Protein AF-A0A944RKB3-F1 (afdb_monomer_lite)

Secondary structure (DSSP, 8-state):
--------------PPP-HHHHHHHHHHHHTT---SS--HHHHHHHHHHHTTTS-HHHHHHHHHHHHHHHHHHHS--GGG-HHHHHHHHHHHHHHHHHHS----PPPSS-HHHHH-SS-------PPP-PPP--------PPPPPSS--PPPPPPPP-

Foldseek 3Di:
DDDDDDPDDDPDPPDDDLPLLVVLCVVQVVVVHDCPPVDPVSLVVVCVVCVVPDDPVVSVVSVVSSVVVNCVVVDDDPCPPPVNVVVVVVVVVVVVVVVPDDPPDQPPDHVCVVVPVDDDPPPPPDDPPDDDDDDDDPPDDDDDDPDDDDDDDDDDDD

Radius of gyration: 33.9 Å; chains: 1; bounding box: 83×41×88 Å

pLDDT: mean 76.61, std 16.17, range [42.16, 95.38]

Sequence (158 aa):
MAKKKTVTRKTTKKTEDNTAWHAFVSWCQERGLTAVPANPWTLSAYARSVEGQLSHKDIVSAFKTIFRVHGSKSRRRLDRDPLVVKTLEQIAERAKEKKAPKEKVAPLFPDDDILKPDAPKKTKKAPPKAKPGKTGKRKVLPGLSTSPKLVSKRKLKK

Structure (mmCIF, N/CA/C/O backbone):
data_AF-A0A944RKB3-F1
#
_entry.id   AF-A0A944RKB3-F1
#
loop_
_atom_site.group_PDB
_atom_site.id
_atom_site.type_symbol
_atom_site.label_atom_id
_atom_site.label_alt_id
_atom_site.label_comp_id
_atom_site.label_asym_id
_atom_site.label_entity_id
_atom_site.label_seq_id
_atom_site.pdbx_PDB_ins_code
_atom_site.Cartn_x
_atom_site.Cartn_y
_atom_site.Cartn_z
_atom_site.occupancy
_atom_site.B_iso_or_equiv
_atom_site.auth_seq_id
_atom_site.auth_comp_id
_atom_site.auth_asym_id
_atom_site.auth_atom_id
_atom_site.pdbx_PDB_model_num
ATOM 1 N N . MET A 1 1 ? 54.122 -10.623 12.839 1.00 43.94 1 MET A N 1
ATOM 2 C CA . MET A 1 1 ? 53.158 -10.147 11.818 1.00 43.94 1 MET A CA 1
ATOM 3 C C . MET A 1 1 ? 51.738 -10.498 12.259 1.00 43.94 1 MET A C 1
ATOM 5 O O . MET A 1 1 ? 51.372 -11.665 12.223 1.00 43.94 1 MET A O 1
ATOM 9 N N . ALA A 1 2 ? 50.961 -9.530 12.754 1.00 45.94 2 ALA A N 1
ATOM 10 C CA . ALA A 1 2 ? 49.620 -9.775 13.294 1.00 45.94 2 ALA A CA 1
ATOM 11 C C . ALA A 1 2 ? 48.550 -9.686 12.188 1.00 45.94 2 ALA A C 1
ATOM 13 O O . ALA A 1 2 ? 48.359 -8.632 11.581 1.00 45.94 2 ALA A O 1
ATOM 14 N N . LYS A 1 3 ? 47.846 -10.793 11.919 1.00 50.91 3 LYS A N 1
ATOM 15 C CA . LYS A 1 3 ? 46.713 -10.844 10.979 1.00 50.91 3 LYS A CA 1
ATOM 16 C C . LYS A 1 3 ? 45.493 -10.156 11.605 1.00 50.91 3 LYS A C 1
ATOM 18 O O . LYS A 1 3 ? 44.882 -10.695 12.525 1.00 50.91 3 LYS A O 1
ATOM 23 N N . LYS A 1 4 ? 45.118 -8.978 11.095 1.00 53.06 4 LYS A N 1
ATOM 24 C CA . LYS A 1 4 ? 43.842 -8.319 11.419 1.00 53.06 4 LYS A CA 1
ATOM 25 C C . LYS A 1 4 ? 42.688 -9.184 10.892 1.00 53.06 4 LYS A C 1
ATOM 27 O O . LYS A 1 4 ? 42.558 -9.364 9.686 1.00 53.06 4 LYS A O 1
ATOM 32 N N . LYS A 1 5 ? 41.860 -9.727 11.790 1.00 56.12 5 LYS A N 1
ATOM 33 C CA . LYS A 1 5 ? 40.594 -10.386 11.433 1.00 56.12 5 LYS A CA 1
ATOM 34 C C . LYS A 1 5 ? 39.572 -9.316 11.050 1.00 56.12 5 LYS A C 1
ATOM 36 O O . LYS A 1 5 ? 39.119 -8.554 11.901 1.00 56.12 5 LYS A O 1
ATOM 41 N N . THR A 1 6 ? 39.205 -9.257 9.777 1.00 58.44 6 THR A N 1
ATOM 42 C CA . THR A 1 6 ? 38.114 -8.416 9.278 1.00 58.44 6 THR A CA 1
ATOM 43 C C . THR A 1 6 ? 36.782 -9.044 9.686 1.00 58.44 6 THR A C 1
ATOM 45 O O . THR A 1 6 ? 36.378 -10.074 9.152 1.00 58.44 6 THR A O 1
ATOM 48 N N . VAL A 1 7 ? 36.097 -8.447 10.662 1.00 58.47 7 VAL A N 1
ATOM 49 C CA . VAL A 1 7 ? 34.741 -8.852 11.055 1.00 58.47 7 VAL A CA 1
ATOM 50 C C . VAL A 1 7 ? 33.763 -8.292 10.025 1.00 58.47 7 VAL A C 1
ATOM 52 O O . VAL A 1 7 ? 33.382 -7.124 10.072 1.00 58.47 7 VAL A O 1
ATOM 55 N N . THR A 1 8 ? 33.353 -9.118 9.067 1.00 60.22 8 THR A N 1
ATOM 56 C CA . THR A 1 8 ? 32.264 -8.781 8.145 1.00 60.22 8 THR A CA 1
ATOM 57 C C . THR A 1 8 ? 30.939 -8.808 8.908 1.00 60.22 8 THR A C 1
ATOM 59 O O . THR A 1 8 ? 30.428 -9.880 9.239 1.00 60.22 8 THR A O 1
ATOM 62 N N . ARG A 1 9 ? 30.374 -7.630 9.207 1.00 60.16 9 ARG A N 1
ATOM 63 C CA . ARG A 1 9 ? 29.013 -7.505 9.751 1.00 60.16 9 ARG A CA 1
ATOM 64 C C . ARG A 1 9 ? 28.013 -8.012 8.708 1.00 60.16 9 ARG A C 1
ATOM 66 O O . ARG A 1 9 ? 27.809 -7.365 7.686 1.00 60.16 9 ARG A O 1
ATOM 73 N N . LYS A 1 10 ? 27.381 -9.160 8.966 1.00 57.62 10 LYS A N 1
ATOM 74 C CA . LYS A 1 10 ? 26.210 -9.615 8.204 1.00 57.62 10 LYS A CA 1
ATOM 75 C C . LYS A 1 10 ? 25.055 -8.651 8.484 1.00 57.62 10 LYS A C 1
ATOM 77 O O . LYS A 1 10 ? 24.548 -8.606 9.601 1.00 57.62 10 LYS A O 1
ATOM 82 N N . THR A 1 11 ? 24.650 -7.871 7.489 1.00 57.16 11 THR A N 1
ATOM 83 C CA . THR A 1 11 ? 23.430 -7.063 7.541 1.00 57.16 11 THR A CA 1
ATOM 84 C C . THR A 1 11 ? 22.232 -7.989 7.353 1.00 57.16 11 THR A C 1
ATOM 86 O O . THR A 1 11 ? 21.877 -8.372 6.240 1.00 57.16 11 THR A O 1
ATOM 89 N N . THR A 1 12 ? 21.604 -8.405 8.451 1.00 59.19 12 THR A N 1
ATOM 90 C CA . THR A 1 12 ? 20.295 -9.055 8.379 1.00 59.19 12 THR A CA 1
ATOM 91 C C . THR A 1 12 ? 19.287 -8.018 7.891 1.00 59.19 12 THR A C 1
ATOM 93 O O . THR A 1 12 ? 19.080 -6.970 8.503 1.00 59.19 12 THR A O 1
ATOM 96 N N . LYS A 1 13 ? 18.703 -8.266 6.717 1.00 56.69 13 LYS A N 1
ATOM 97 C CA . LYS A 1 13 ? 17.674 -7.411 6.126 1.00 56.69 13 LYS A CA 1
ATOM 98 C C . LYS A 1 13 ? 16.441 -7.491 7.027 1.00 56.69 13 LYS A C 1
ATOM 100 O O . LYS A 1 13 ? 15.731 -8.490 6.995 1.00 56.69 13 LYS A O 1
ATOM 105 N N . LYS A 1 14 ? 16.232 -6.482 7.875 1.00 59.12 14 LYS A N 1
ATOM 106 C CA . LYS A 1 14 ? 15.080 -6.402 8.779 1.00 59.12 14 LYS A CA 1
ATOM 107 C C . LYS A 1 14 ? 13.807 -6.411 7.928 1.00 59.12 14 LYS A C 1
ATOM 109 O O . LYS A 1 14 ? 13.570 -5.472 7.171 1.00 59.12 14 LYS A O 1
ATOM 114 N N . THR A 1 15 ? 13.042 -7.496 7.981 1.00 66.50 15 THR A N 1
ATOM 115 C CA . THR A 1 15 ? 11.707 -7.565 7.383 1.00 66.50 15 THR A CA 1
ATOM 116 C C . THR A 1 15 ? 10.844 -6.519 8.069 1.00 66.50 15 THR A C 1
ATOM 118 O O . THR A 1 15 ? 10.739 -6.505 9.290 1.00 66.50 15 THR A O 1
ATOM 121 N N . GLU A 1 16 ? 10.311 -5.578 7.295 1.00 75.62 16 GLU A N 1
ATOM 122 C CA . GLU A 1 16 ? 9.443 -4.543 7.841 1.00 75.62 16 GLU A CA 1
ATOM 123 C C . GLU A 1 16 ? 8.105 -5.160 8.243 1.00 75.62 16 GLU A C 1
ATOM 125 O O . GLU A 1 16 ? 7.406 -5.737 7.406 1.00 75.62 16 GLU A O 1
ATOM 130 N N . ASP A 1 17 ? 7.734 -5.004 9.511 1.00 84.06 17 ASP A N 1
ATOM 131 C CA . ASP A 1 17 ? 6.441 -5.462 10.005 1.00 84.06 17 ASP A CA 1
ATOM 132 C C . ASP A 1 17 ? 5.324 -4.629 9.356 1.00 84.06 17 ASP A C 1
ATOM 134 O O . ASP A 1 17 ? 5.262 -3.403 9.500 1.00 84.06 17 ASP A O 1
ATOM 138 N N . ASN A 1 18 ? 4.457 -5.302 8.592 1.00 90.31 18 ASN A N 1
ATOM 139 C CA . ASN A 1 18 ? 3.296 -4.717 7.905 1.00 90.31 18 ASN A CA 1
ATOM 140 C C . ASN A 1 18 ? 1.963 -5.203 8.503 1.00 90.31 18 ASN A C 1
ATOM 142 O O . ASN A 1 18 ? 0.918 -5.115 7.861 1.00 90.31 18 ASN A O 1
ATOM 146 N N . THR A 1 19 ? 1.984 -5.719 9.731 1.00 92.31 19 THR A N 1
ATOM 147 C CA . THR A 1 19 ? 0.824 -6.298 10.429 1.00 92.31 19 THR A CA 1
ATOM 148 C C . THR A 1 19 ? -0.360 -5.333 10.506 1.00 92.31 19 THR A C 1
ATOM 150 O O . THR A 1 19 ? -1.470 -5.693 10.121 1.00 92.31 19 THR A O 1
ATOM 153 N N . ALA A 1 20 ? -0.119 -4.079 10.891 1.00 92.12 20 ALA A N 1
ATOM 154 C CA . ALA A 1 20 ? -1.155 -3.048 10.970 1.00 92.12 20 ALA A CA 1
ATOM 155 C C . ALA A 1 20 ? -1.795 -2.714 9.608 1.00 92.12 20 ALA A C 1
ATOM 157 O O . ALA A 1 20 ? -2.986 -2.418 9.544 1.00 92.12 20 ALA A O 1
ATOM 158 N N . TRP A 1 21 ? -1.045 -2.819 8.504 1.00 93.62 21 TRP A N 1
ATOM 159 C CA . TRP A 1 21 ? -1.619 -2.688 7.163 1.00 93.62 21 TRP A CA 1
ATOM 160 C C . TRP A 1 21 ? -2.559 -3.855 6.838 1.00 93.62 21 TRP A C 1
ATOM 162 O O . TRP A 1 21 ? -3.622 -3.641 6.262 1.00 93.62 21 TRP A O 1
ATOM 172 N N . HIS A 1 22 ? -2.193 -5.084 7.205 1.00 94.25 22 HIS A N 1
ATOM 173 C CA . HIS A 1 22 ? -3.045 -6.252 6.971 1.00 94.25 22 HIS A CA 1
ATOM 174 C C . HIS A 1 22 ? -4.339 -6.199 7.788 1.00 94.25 22 HIS A C 1
ATOM 176 O O . HIS A 1 22 ? -5.394 -6.461 7.220 1.00 94.25 22 HIS A O 1
ATOM 182 N N . ALA A 1 23 ? -4.272 -5.772 9.052 1.00 93.88 23 ALA A N 1
ATOM 183 C CA . ALA A 1 23 ? -5.451 -5.558 9.894 1.00 93.88 23 ALA A CA 1
ATOM 184 C C . ALA A 1 23 ? -6.394 -4.480 9.325 1.00 93.88 23 ALA A C 1
ATOM 186 O O . ALA A 1 23 ? -7.611 -4.641 9.321 1.00 93.88 23 ALA A O 1
ATOM 187 N N . PHE A 1 24 ? -5.839 -3.395 8.775 1.00 93.94 24 PHE A N 1
ATOM 188 C CA . PHE A 1 24 ? -6.637 -2.383 8.083 1.00 93.94 24 PHE A CA 1
ATOM 189 C C . PHE A 1 24 ? -7.306 -2.940 6.815 1.00 93.94 24 PHE A C 1
ATOM 191 O O . PHE A 1 24 ? -8.476 -2.671 6.559 1.00 93.94 24 PHE A O 1
ATOM 198 N N . VAL A 1 25 ? -6.589 -3.750 6.028 1.00 94.62 25 VAL A N 1
ATOM 199 C CA . VAL A 1 25 ? -7.149 -4.376 4.819 1.00 94.62 25 VAL A CA 1
ATOM 200 C C . VAL A 1 25 ? -8.272 -5.350 5.160 1.00 94.62 25 VAL A C 1
ATOM 202 O O . VAL A 1 25 ? -9.301 -5.299 4.490 1.00 94.62 25 VAL A O 1
ATOM 205 N N . SER A 1 26 ? -8.101 -6.207 6.172 1.00 95.38 26 SER A N 1
ATOM 206 C CA . SER A 1 26 ? -9.155 -7.139 6.590 1.00 95.38 26 SER A CA 1
ATOM 207 C C . SER A 1 26 ? -10.390 -6.379 7.065 1.00 95.38 26 SER A C 1
ATOM 209 O O . SER A 1 26 ? -11.487 -6.645 6.585 1.00 95.38 26 SER A O 1
ATOM 211 N N . TRP A 1 27 ? -10.200 -5.336 7.878 1.00 95.31 27 TRP A N 1
ATOM 212 C CA . TRP A 1 27 ? -11.287 -4.465 8.323 1.00 95.31 27 TRP A CA 1
ATOM 213 C C . TRP A 1 27 ? -12.025 -3.782 7.160 1.00 95.31 27 TRP A C 1
ATOM 215 O O . TRP A 1 27 ? -13.252 -3.677 7.168 1.00 95.31 27 TRP A O 1
ATOM 225 N N . CYS A 1 28 ? -11.302 -3.333 6.128 1.00 94.56 28 CYS A N 1
ATOM 226 C CA . CYS A 1 28 ? -11.924 -2.797 4.919 1.00 94.56 28 CYS A CA 1
ATOM 227 C C . CYS A 1 28 ? -12.718 -3.874 4.165 1.00 94.56 28 CYS A C 1
ATOM 229 O O . CYS A 1 28 ? -13.851 -3.617 3.765 1.00 94.56 28 CYS A O 1
ATOM 231 N N . GLN A 1 29 ? -12.147 -5.067 3.980 1.00 95.00 29 GLN A N 1
ATOM 232 C CA . GLN A 1 29 ? -12.773 -6.166 3.237 1.00 95.00 29 GLN A CA 1
ATOM 233 C C . GLN A 1 29 ? -14.060 -6.660 3.898 1.00 95.00 29 GLN A C 1
ATOM 235 O O . GLN A 1 29 ? -15.065 -6.820 3.210 1.00 95.00 29 GLN A O 1
ATOM 240 N N . GLU A 1 30 ? -14.059 -6.815 5.222 1.00 94.88 30 GLU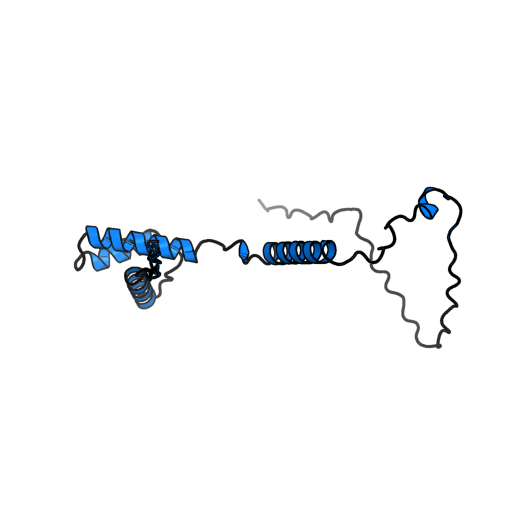 A N 1
ATOM 241 C CA . GLU A 1 30 ? -15.245 -7.175 6.012 1.00 94.88 30 GLU A CA 1
ATOM 242 C C . GLU A 1 30 ? -16.404 -6.187 5.816 1.00 94.88 30 GLU A C 1
ATOM 244 O O . GLU A 1 30 ? -17.572 -6.551 5.929 1.00 94.88 30 GLU A O 1
ATOM 249 N N . ARG A 1 31 ? -16.090 -4.932 5.480 1.00 93.12 31 ARG A N 1
ATOM 250 C CA . ARG A 1 31 ? -17.058 -3.848 5.263 1.00 93.12 31 ARG A CA 1
ATOM 251 C C . ARG A 1 31 ? -17.335 -3.561 3.786 1.00 93.12 31 ARG A C 1
ATOM 253 O O . ARG A 1 31 ? -18.008 -2.579 3.482 1.00 93.12 31 ARG A O 1
ATOM 260 N N . GLY A 1 32 ? -16.801 -4.370 2.867 1.00 91.81 32 GLY A N 1
ATOM 261 C CA . GLY A 1 32 ? -16.936 -4.159 1.422 1.00 91.81 32 GLY A CA 1
ATOM 262 C C . GLY A 1 32 ? -16.220 -2.906 0.899 1.00 91.81 32 GLY A C 1
ATOM 263 O O . GLY A 1 32 ? -16.556 -2.398 -0.169 1.00 91.81 32 GLY A O 1
ATOM 264 N N . LEU A 1 33 ? -15.245 -2.384 1.647 1.00 91.38 33 LEU A N 1
ATOM 265 C CA . LEU A 1 33 ? -14.477 -1.193 1.298 1.00 91.38 33 LEU A CA 1
ATOM 266 C C . LEU A 1 33 ? -13.185 -1.560 0.566 1.00 91.38 33 LEU A C 1
ATOM 268 O O . LEU A 1 33 ? -12.516 -2.553 0.856 1.00 91.38 33 LEU A O 1
ATOM 272 N N . THR A 1 34 ? -12.767 -0.690 -0.348 1.00 88.50 34 THR A N 1
ATOM 273 C CA . THR A 1 34 ? -11.451 -0.778 -0.982 1.00 88.50 34 THR A CA 1
ATOM 274 C C . THR A 1 34 ? -10.385 -0.177 -0.069 1.00 88.50 34 THR A C 1
ATOM 276 O O . THR A 1 34 ? -10.443 1.008 0.249 1.00 88.50 34 THR A O 1
ATOM 279 N N . ALA A 1 35 ? -9.368 -0.959 0.302 1.00 85.25 35 ALA A N 1
ATOM 280 C CA . ALA A 1 35 ? -8.278 -0.493 1.170 1.00 85.25 35 ALA A CA 1
ATOM 281 C C . ALA A 1 35 ? -7.302 0.499 0.494 1.00 85.25 35 ALA A C 1
ATOM 283 O O . ALA A 1 35 ? -6.488 1.133 1.166 1.00 85.25 35 ALA A O 1
ATOM 284 N N . VAL A 1 36 ? -7.333 0.610 -0.840 1.00 85.94 36 VAL A N 1
ATOM 285 C CA . VAL A 1 36 ? -6.527 1.567 -1.613 1.00 85.94 36 VAL A CA 1
ATOM 286 C C . VAL A 1 36 ? -7.456 2.353 -2.546 1.00 85.94 36 VAL A C 1
ATOM 288 O O . VAL A 1 36 ? -8.190 1.716 -3.301 1.00 85.94 36 VAL A O 1
ATOM 291 N N . PRO A 1 37 ? -7.397 3.700 -2.553 1.00 83.88 37 PRO A N 1
ATOM 292 C CA . PRO A 1 37 ? -6.577 4.556 -1.688 1.00 83.88 37 PRO A CA 1
ATOM 293 C C . PRO A 1 37 ? -7.062 4.551 -0.230 1.00 83.88 37 PRO A C 1
ATOM 295 O O . PRO A 1 37 ? -8.250 4.396 0.042 1.00 83.88 37 PRO A O 1
ATOM 298 N N . ALA A 1 38 ? -6.134 4.742 0.710 1.00 88.19 38 ALA A N 1
ATOM 299 C CA . ALA A 1 38 ? -6.449 4.864 2.132 1.00 88.19 38 ALA A CA 1
ATOM 300 C C . ALA A 1 38 ? -7.027 6.265 2.391 1.00 88.19 38 ALA A C 1
ATOM 302 O O . ALA A 1 38 ? -6.320 7.184 2.807 1.00 88.19 38 ALA A O 1
ATOM 303 N N . ASN A 1 39 ? -8.302 6.446 2.047 1.00 89.44 39 ASN A N 1
ATOM 304 C CA . ASN A 1 39 ? -8.986 7.729 2.147 1.00 89.44 39 ASN A CA 1
ATOM 305 C C . ASN A 1 39 ? -9.031 8.208 3.611 1.00 89.44 39 ASN A C 1
ATOM 307 O O . ASN A 1 39 ? -9.268 7.385 4.501 1.00 89.44 39 ASN A O 1
ATOM 311 N N . PRO A 1 40 ? -8.905 9.521 3.885 1.00 90.88 40 PRO A N 1
ATOM 312 C CA . PRO A 1 40 ? -8.894 10.044 5.253 1.00 90.88 40 PRO A CA 1
ATOM 313 C C . PRO A 1 40 ? -10.094 9.583 6.089 1.00 90.88 40 PRO A C 1
ATOM 315 O O . PRO A 1 40 ? -9.921 9.152 7.222 1.00 90.88 40 PRO A O 1
ATOM 318 N N . TRP A 1 41 ? -11.295 9.562 5.501 1.00 93.06 41 TRP A N 1
ATOM 319 C CA . TRP A 1 41 ? -12.507 9.124 6.197 1.00 93.06 41 TRP A CA 1
ATOM 320 C C . TRP A 1 41 ? -12.484 7.630 6.571 1.00 93.06 41 TRP A C 1
ATOM 322 O O . TRP A 1 41 ? -12.950 7.269 7.649 1.00 93.06 41 TRP A O 1
ATOM 332 N N . THR A 1 42 ? -11.897 6.761 5.733 1.00 94.12 42 THR A N 1
ATOM 333 C CA . THR A 1 42 ? -11.750 5.323 6.045 1.00 94.12 42 THR A CA 1
ATOM 334 C C . THR A 1 42 ? -10.777 5.094 7.193 1.00 94.12 42 THR A C 1
ATOM 336 O O . THR A 1 42 ? -11.010 4.228 8.031 1.00 94.12 42 THR A O 1
ATOM 339 N N . LEU A 1 43 ? -9.725 5.913 7.278 1.00 93.50 43 LEU A N 1
ATOM 340 C CA . LEU A 1 43 ? -8.767 5.875 8.379 1.00 93.50 43 LEU A CA 1
ATOM 341 C C . LEU A 1 43 ? -9.402 6.369 9.677 1.00 93.50 43 LEU A C 1
ATOM 343 O O . LEU A 1 43 ? -9.242 5.723 10.706 1.00 93.50 43 LEU A O 1
ATOM 347 N N . SER A 1 44 ? -10.167 7.462 9.634 1.00 94.38 44 SER A N 1
ATOM 348 C CA . SER A 1 44 ? -10.914 7.956 10.796 1.00 94.38 44 SER A CA 1
ATOM 349 C C . SER A 1 44 ? -11.921 6.923 11.309 1.00 94.38 44 SER A C 1
ATOM 351 O O . SER A 1 44 ? -11.980 6.669 12.510 1.00 94.38 44 SER A O 1
ATOM 353 N N . ALA A 1 45 ? -12.672 6.282 10.409 1.00 94.75 45 ALA A N 1
ATOM 354 C CA . ALA A 1 45 ? -13.613 5.222 10.765 1.00 94.75 45 ALA A CA 1
ATOM 355 C C . ALA A 1 45 ? -12.904 3.987 11.346 1.00 94.75 45 ALA A C 1
ATOM 357 O O . ALA A 1 45 ? -13.360 3.428 12.344 1.00 94.75 45 ALA A O 1
ATOM 358 N N . TYR A 1 46 ? -11.762 3.597 10.770 1.00 94.25 46 TYR A N 1
ATOM 359 C CA . TYR A 1 46 ? -10.927 2.530 11.312 1.00 94.25 46 TYR A CA 1
ATOM 360 C C . TYR A 1 46 ? -10.436 2.882 12.718 1.00 94.25 46 TYR A C 1
ATOM 362 O O . TYR A 1 46 ? -10.710 2.125 13.644 1.00 94.25 46 TYR A O 1
ATOM 370 N N . ALA A 1 47 ? -9.820 4.054 12.918 1.00 94.12 47 ALA A N 1
ATOM 371 C CA . ALA A 1 47 ? -9.367 4.511 14.234 1.00 94.12 47 ALA A CA 1
ATOM 372 C C . ALA A 1 47 ? -10.480 4.452 15.281 1.00 94.12 47 ALA A C 1
ATOM 374 O O . ALA A 1 47 ? -10.259 3.918 16.363 1.00 94.12 47 ALA A O 1
ATOM 375 N N . ARG A 1 48 ? -11.688 4.915 14.936 1.00 94.94 48 ARG A N 1
ATOM 376 C CA . ARG A 1 48 ? -12.843 4.871 15.840 1.00 94.94 48 ARG A CA 1
ATOM 377 C C . ARG A 1 48 ? -13.236 3.444 16.225 1.00 94.94 48 ARG A C 1
ATOM 379 O O . ARG A 1 48 ? -13.688 3.220 17.341 1.00 94.94 48 ARG A O 1
ATOM 386 N N . SER A 1 49 ? -13.060 2.479 15.323 1.00 93.75 49 SER A N 1
ATOM 387 C CA . SER A 1 49 ? -13.376 1.072 15.596 1.00 93.75 49 SER A CA 1
ATOM 388 C C . SER A 1 49 ? -12.355 0.369 16.498 1.00 93.75 49 SER A C 1
ATOM 390 O O . SER A 1 49 ? -12.735 -0.531 17.239 1.00 93.75 49 SER A O 1
ATOM 392 N N . VAL A 1 50 ? -11.086 0.795 16.473 1.00 94.12 50 VAL A N 1
ATOM 393 C CA . VAL A 1 50 ? -10.006 0.221 17.301 1.00 94.12 50 VAL A CA 1
ATOM 394 C C . VAL A 1 50 ? -9.686 1.020 18.567 1.00 94.12 50 VAL A C 1
ATOM 396 O O . VAL A 1 50 ? -8.933 0.539 19.409 1.00 94.12 50 VAL A O 1
ATOM 399 N N . GLU A 1 51 ? -10.281 2.197 18.754 1.00 92.69 51 GLU A N 1
ATOM 400 C CA . GLU A 1 51 ? -10.038 3.077 19.907 1.00 92.69 51 GLU A CA 1
ATOM 401 C C . GLU A 1 51 ? -10.319 2.413 21.263 1.00 92.69 51 GLU A C 1
ATOM 403 O O . GLU A 1 51 ? -9.651 2.715 22.245 1.00 92.69 51 GLU A O 1
ATOM 408 N N . GLY A 1 52 ? -11.264 1.468 21.318 1.00 91.94 52 GLY A N 1
ATOM 409 C CA . GLY A 1 52 ? -11.555 0.704 22.537 1.00 91.94 52 GLY A CA 1
ATOM 410 C C . GLY A 1 52 ? -10.536 -0.395 22.867 1.00 91.94 52 GLY A C 1
ATOM 411 O O . GLY A 1 52 ? -10.545 -0.909 23.979 1.00 91.94 52 GLY A O 1
ATOM 412 N N . GLN A 1 53 ? -9.678 -0.778 21.918 1.00 91.38 53 GLN A N 1
ATOM 413 C CA . GLN A 1 53 ? -8.745 -1.906 22.052 1.00 91.38 53 GLN A CA 1
ATOM 414 C C . GLN A 1 53 ? -7.276 -1.470 22.053 1.00 91.38 53 GLN A C 1
ATOM 416 O O . GLN A 1 53 ? -6.427 -2.154 22.620 1.00 91.38 53 GLN A O 1
ATOM 421 N N . LEU A 1 54 ? -6.963 -0.352 21.398 1.00 91.94 54 LEU A N 1
ATOM 422 C CA . LEU A 1 54 ? -5.605 0.126 21.166 1.00 91.94 54 LEU A CA 1
ATOM 423 C C . LEU A 1 54 ? -5.397 1.497 21.797 1.00 91.94 54 LEU A C 1
ATOM 425 O O . LEU A 1 54 ? -6.264 2.368 21.743 1.00 91.94 54 LEU A O 1
ATOM 429 N N . SER A 1 55 ? -4.202 1.717 22.347 1.00 94.06 55 SER A N 1
ATOM 430 C CA . SER A 1 55 ? -3.833 3.036 22.847 1.00 94.06 55 SER A CA 1
ATOM 431 C C . SER A 1 55 ? -3.668 4.026 21.690 1.00 94.06 55 SER A C 1
ATOM 433 O O . SER A 1 55 ? -3.319 3.656 20.566 1.00 94.06 55 SER A O 1
ATOM 435 N N . HIS A 1 56 ? -3.826 5.322 21.970 1.00 92.25 56 HIS A N 1
ATOM 436 C CA . HIS A 1 56 ? -3.602 6.367 20.966 1.00 92.25 56 HIS A CA 1
ATOM 437 C C . HIS A 1 56 ? -2.215 6.263 20.304 1.00 92.25 56 HIS A C 1
ATOM 439 O O . HIS A 1 56 ? -2.082 6.432 19.092 1.00 92.25 56 HIS A O 1
ATOM 445 N N . LYS A 1 57 ? -1.175 5.935 21.084 1.00 94.06 57 LYS A N 1
ATOM 446 C CA . LYS A 1 57 ? 0.196 5.783 20.571 1.00 94.06 57 LYS A CA 1
ATOM 447 C C . LYS A 1 57 ? 0.297 4.645 19.553 1.00 94.06 57 LYS A C 1
ATOM 449 O O . LYS A 1 57 ? 0.993 4.793 18.547 1.00 94.06 57 LYS A O 1
ATOM 454 N N . ASP A 1 58 ? -0.429 3.557 19.783 1.00 93.19 58 ASP A N 1
ATOM 455 C CA . ASP A 1 58 ? -0.448 2.396 18.894 1.00 93.19 58 ASP A CA 1
ATOM 456 C C . ASP A 1 58 ? -1.260 2.665 17.627 1.00 93.19 58 ASP A C 1
ATOM 458 O O . ASP A 1 58 ? -0.868 2.259 16.537 1.00 93.19 58 ASP A O 1
ATOM 462 N N . ILE A 1 59 ? -2.342 3.438 17.728 1.00 93.06 59 ILE A N 1
ATOM 463 C CA . ILE A 1 59 ? -3.101 3.893 16.555 1.00 93.06 59 ILE A CA 1
ATOM 464 C C . ILE A 1 59 ? -2.218 4.778 15.666 1.00 93.06 59 ILE A C 1
ATOM 466 O O . ILE A 1 59 ? -2.164 4.593 14.449 1.00 93.06 59 ILE A O 1
ATOM 470 N N . VAL A 1 60 ? -1.457 5.702 16.262 1.00 94.31 60 VAL A N 1
ATOM 471 C CA . VAL A 1 60 ? -0.520 6.561 15.522 1.00 94.31 60 VAL A CA 1
ATOM 472 C C . VAL A 1 60 ? 0.603 5.741 14.876 1.00 94.31 60 VAL A C 1
ATOM 474 O O . VAL A 1 60 ? 0.993 6.019 13.737 1.00 94.31 60 VAL A O 1
ATOM 477 N N . SER A 1 61 ? 1.134 4.725 15.563 1.00 93.31 61 SER A N 1
ATOM 478 C CA . SER A 1 61 ? 2.168 3.849 14.998 1.00 93.31 61 SER A CA 1
ATOM 479 C C . SER A 1 61 ? 1.616 3.000 13.846 1.00 93.31 61 SER A C 1
ATOM 481 O O . SER A 1 61 ? 2.229 2.953 12.774 1.00 93.31 61 SER A O 1
ATOM 483 N N . ALA A 1 62 ? 0.410 2.447 14.000 1.00 92.31 62 ALA A N 1
ATOM 484 C CA . ALA A 1 62 ? -0.320 1.754 12.946 1.00 92.31 62 ALA A CA 1
ATOM 485 C C . ALA A 1 62 ? -0.522 2.665 11.729 1.00 92.31 62 ALA A C 1
ATOM 487 O O . ALA A 1 62 ? -0.196 2.273 10.609 1.00 92.31 62 ALA A O 1
ATOM 488 N N . PHE A 1 63 ? -0.936 3.916 11.930 1.00 93.69 63 PHE A N 1
ATOM 489 C CA . PHE A 1 63 ? -1.138 4.878 10.844 1.00 93.69 63 PHE A CA 1
ATOM 490 C C . PHE A 1 63 ? 0.148 5.157 10.068 1.00 93.69 63 PHE A C 1
ATOM 492 O O . PHE A 1 63 ? 0.126 5.179 8.839 1.00 93.69 63 PHE A O 1
ATOM 499 N N . LYS A 1 64 ? 1.296 5.293 10.744 1.00 93.38 64 LYS A N 1
ATOM 500 C CA . LYS A 1 64 ? 2.595 5.456 10.065 1.00 93.38 64 LYS A CA 1
ATOM 501 C C . LYS A 1 64 ? 2.902 4.278 9.141 1.00 93.38 64 LYS A C 1
ATOM 503 O O . LYS A 1 64 ? 3.341 4.485 8.009 1.00 93.38 64 LYS A O 1
ATOM 508 N N . THR A 1 65 ? 2.645 3.050 9.593 1.00 93.31 65 THR A N 1
ATOM 509 C CA . THR A 1 65 ? 2.835 1.861 8.745 1.00 93.31 65 THR A CA 1
ATOM 510 C C . THR A 1 65 ? 1.839 1.826 7.585 1.00 93.31 65 THR A C 1
ATOM 512 O O . THR A 1 65 ? 2.237 1.551 6.452 1.00 93.31 65 THR A O 1
ATOM 515 N N . ILE A 1 66 ? 0.576 2.195 7.831 1.00 93.12 66 ILE A N 1
ATOM 516 C CA . ILE A 1 66 ? -0.469 2.250 6.808 1.00 93.12 66 ILE A CA 1
ATOM 517 C C . ILE A 1 66 ? -0.103 3.274 5.736 1.00 93.12 66 ILE A C 1
ATOM 519 O O . ILE A 1 66 ? -0.131 2.940 4.557 1.00 93.12 66 ILE A O 1
ATOM 523 N N . PHE A 1 67 ? 0.325 4.481 6.111 1.00 91.44 67 PHE A N 1
ATOM 524 C CA . PHE A 1 67 ? 0.742 5.513 5.161 1.00 91.44 67 PHE A CA 1
ATOM 525 C C . PHE A 1 67 ? 1.996 5.126 4.376 1.00 91.44 67 PHE A C 1
ATOM 527 O O . PHE A 1 67 ? 2.059 5.383 3.172 1.00 91.44 67 PHE A O 1
ATOM 534 N N . ARG A 1 68 ? 2.965 4.456 5.010 1.00 91.19 68 ARG A N 1
ATOM 535 C CA . ARG A 1 68 ? 4.152 3.922 4.325 1.00 91.19 68 ARG A CA 1
ATOM 536 C C . ARG A 1 68 ? 3.759 2.930 3.228 1.00 91.19 68 ARG A C 1
ATOM 538 O O . ARG A 1 68 ? 4.211 3.049 2.087 1.00 91.19 68 ARG A O 1
ATOM 545 N N . VAL A 1 69 ? 2.908 1.956 3.554 1.00 91.44 69 VAL A N 1
ATOM 546 C CA . VAL A 1 69 ? 2.460 0.938 2.590 1.00 91.44 69 VAL A CA 1
ATOM 547 C C . VAL A 1 69 ? 1.511 1.536 1.552 1.00 91.44 69 VAL A C 1
ATOM 549 O O . VAL A 1 69 ? 1.628 1.231 0.368 1.00 91.44 69 VAL A O 1
ATOM 552 N N . HIS A 1 70 ? 0.622 2.438 1.960 1.00 90.75 70 HIS A N 1
ATOM 553 C CA . HIS A 1 70 ? -0.244 3.180 1.054 1.00 90.75 70 HIS A CA 1
ATOM 554 C C . HIS A 1 70 ? 0.585 3.938 0.020 1.00 90.75 70 HIS A C 1
ATOM 556 O O . HIS A 1 70 ? 0.346 3.768 -1.168 1.00 90.75 70 HIS A O 1
ATOM 562 N N . GLY A 1 71 ? 1.599 4.699 0.442 1.00 87.12 71 GLY A N 1
ATOM 563 C CA . GLY A 1 71 ? 2.485 5.432 -0.461 1.00 87.12 71 GLY A CA 1
ATOM 564 C C . GLY A 1 71 ? 3.264 4.520 -1.412 1.00 87.12 71 GLY A C 1
ATOM 565 O O . GLY A 1 71 ? 3.420 4.849 -2.586 1.00 87.12 71 GLY A O 1
ATOM 566 N N . SER A 1 72 ? 3.707 3.343 -0.958 1.00 86.38 72 SER A N 1
ATOM 567 C CA . SER A 1 72 ? 4.412 2.388 -1.828 1.00 86.38 72 SER A CA 1
ATOM 568 C C . SER A 1 72 ? 3.505 1.705 -2.863 1.00 86.38 72 SER A C 1
ATOM 570 O O . SER A 1 72 ? 3.996 1.279 -3.915 1.00 86.38 72 SER A O 1
ATOM 572 N N . LYS A 1 73 ? 2.197 1.611 -2.584 1.00 84.06 73 LYS A N 1
ATOM 573 C CA . LYS A 1 73 ? 1.182 1.015 -3.469 1.00 84.06 73 LYS A CA 1
ATOM 574 C C . LYS A 1 73 ? 0.485 2.024 -4.379 1.00 84.06 73 LYS A C 1
ATOM 576 O O . LYS A 1 73 ? 0.214 1.695 -5.527 1.00 84.06 73 LYS A O 1
ATOM 581 N N . SER A 1 74 ? 0.188 3.224 -3.884 1.00 83.06 74 SER A N 1
ATOM 582 C CA . SER A 1 74 ? -0.520 4.269 -4.634 1.00 83.06 74 SER A CA 1
ATOM 583 C C . SER A 1 74 ? 0.400 5.035 -5.582 1.00 83.06 74 SER A C 1
ATOM 585 O O . SER A 1 74 ? -0.054 5.537 -6.610 1.00 83.06 74 SER A O 1
ATOM 587 N N . ARG A 1 75 ? 1.707 5.105 -5.287 1.00 78.50 75 ARG A N 1
ATOM 588 C CA . ARG A 1 75 ? 2.661 5.796 -6.157 1.00 78.50 75 ARG A CA 1
ATOM 589 C C . ARG A 1 75 ? 2.813 5.060 -7.486 1.00 78.50 75 ARG A C 1
ATOM 591 O O . ARG A 1 75 ? 3.228 3.901 -7.537 1.00 78.50 75 ARG A O 1
ATOM 598 N N . ARG A 1 76 ? 2.564 5.784 -8.581 1.00 72.94 76 ARG A N 1
ATOM 599 C CA . ARG A 1 76 ? 2.870 5.332 -9.941 1.00 72.94 76 ARG A CA 1
ATOM 600 C C . ARG A 1 76 ? 4.367 5.027 -10.041 1.00 72.94 76 ARG A C 1
ATOM 602 O O . ARG A 1 76 ? 5.203 5.912 -9.861 1.00 72.94 76 ARG A O 1
ATOM 609 N N . ARG A 1 77 ? 4.709 3.766 -10.312 1.00 77.31 77 ARG A N 1
ATOM 610 C CA . ARG A 1 77 ? 6.095 3.343 -10.548 1.00 77.31 77 ARG A CA 1
ATOM 611 C C . ARG A 1 77 ? 6.496 3.747 -11.961 1.00 77.31 77 ARG A C 1
ATOM 613 O O . ARG A 1 77 ? 6.174 3.036 -12.907 1.00 77.31 77 ARG A O 1
ATOM 620 N N . LEU A 1 78 ? 7.171 4.887 -12.082 1.00 78.69 78 LEU A N 1
ATOM 621 C CA . LEU A 1 78 ? 7.671 5.411 -13.359 1.00 78.69 78 LEU A CA 1
ATOM 622 C C . LEU A 1 78 ? 8.581 4.404 -14.076 1.00 78.69 78 LEU A C 1
ATOM 624 O O . LEU A 1 78 ? 8.490 4.270 -15.287 1.00 78.69 78 LEU A O 1
ATOM 628 N N . ASP A 1 79 ? 9.350 3.611 -13.330 1.00 77.12 79 ASP A N 1
ATOM 629 C CA . ASP A 1 79 ? 10.211 2.554 -13.886 1.00 77.12 79 ASP A CA 1
ATOM 630 C C . ASP A 1 79 ? 9.442 1.470 -14.655 1.00 77.12 79 ASP A C 1
ATOM 632 O O . ASP A 1 79 ? 10.011 0.776 -15.490 1.00 77.12 79 ASP A O 1
ATOM 636 N N . ARG A 1 80 ? 8.151 1.287 -14.353 1.00 79.88 80 ARG A N 1
ATOM 637 C CA . ARG A 1 80 ? 7.278 0.306 -15.017 1.00 79.88 80 ARG A CA 1
ATOM 638 C C . ARG A 1 80 ? 6.435 0.924 -16.126 1.00 79.88 80 ARG A C 1
ATOM 640 O O . ARG A 1 80 ? 5.606 0.230 -16.710 1.00 79.88 80 ARG A O 1
ATOM 647 N N . ASP A 1 81 ? 6.590 2.219 -16.381 1.00 88.62 81 ASP A N 1
ATOM 648 C CA . ASP A 1 81 ? 5.899 2.868 -17.482 1.00 88.62 81 ASP A CA 1
ATOM 649 C C . ASP A 1 81 ? 6.445 2.314 -18.811 1.00 88.62 81 ASP A C 1
ATOM 651 O O . ASP A 1 81 ? 7.666 2.306 -19.003 1.00 88.62 81 ASP A O 1
ATOM 655 N N . PRO A 1 82 ? 5.588 1.846 -19.737 1.00 90.19 82 PRO A N 1
ATOM 656 C CA . PRO A 1 82 ? 6.038 1.261 -20.999 1.00 90.19 82 PRO A CA 1
ATOM 657 C C . PRO A 1 82 ? 6.932 2.204 -21.811 1.00 90.19 82 PRO A C 1
ATOM 659 O O . PRO A 1 82 ? 7.791 1.730 -22.553 1.00 90.19 82 PRO A O 1
ATOM 662 N N . LEU A 1 83 ? 6.761 3.524 -21.683 1.00 92.88 83 LEU A N 1
ATOM 663 C CA . LEU A 1 83 ? 7.632 4.492 -22.348 1.00 92.88 83 LEU A CA 1
ATOM 664 C C . LEU A 1 83 ? 9.042 4.493 -21.744 1.00 92.88 83 LEU A C 1
ATOM 666 O O . LEU A 1 83 ? 10.030 4.488 -22.477 1.00 92.88 83 LEU A O 1
ATOM 670 N N . VAL A 1 84 ? 9.138 4.477 -20.414 1.00 92.56 84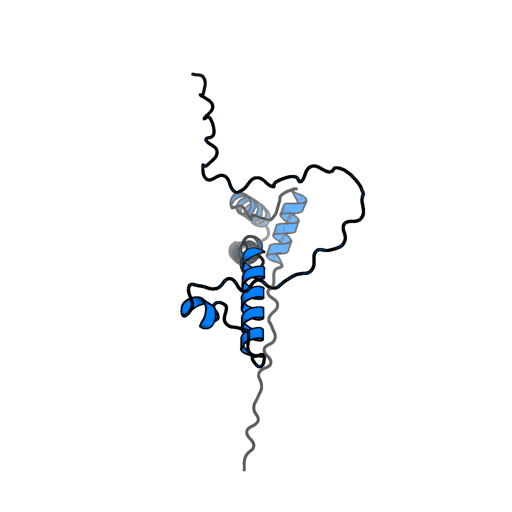 VAL A N 1
ATOM 671 C CA . VAL A 1 84 ? 10.417 4.474 -19.689 1.00 92.56 84 VAL A CA 1
ATOM 672 C C . VAL A 1 84 ? 11.177 3.180 -19.963 1.00 92.56 84 VAL A C 1
ATOM 674 O O . VAL A 1 84 ? 12.356 3.240 -20.305 1.00 92.56 84 VAL A O 1
ATOM 677 N N . VAL A 1 85 ? 10.497 2.031 -19.920 1.00 93.94 85 VAL A N 1
ATOM 678 C CA . VAL A 1 85 ? 11.096 0.720 -20.224 1.00 93.94 85 VAL A CA 1
ATOM 679 C C . VAL A 1 85 ? 11.692 0.700 -21.632 1.00 93.94 85 VAL A C 1
ATOM 681 O O . VAL A 1 85 ? 12.885 0.444 -21.778 1.00 93.94 85 VAL A O 1
ATOM 684 N N . LYS A 1 86 ? 10.915 1.086 -22.654 1.00 94.88 86 LYS A N 1
ATOM 685 C CA . LYS A 1 86 ? 11.399 1.154 -24.045 1.00 94.88 86 LYS A CA 1
ATOM 686 C C . LYS A 1 86 ? 12.595 2.089 -24.202 1.00 94.88 86 LYS A C 1
ATOM 688 O O . LYS A 1 86 ? 13.523 1.804 -24.952 1.00 94.88 86 LYS A O 1
ATOM 693 N N . THR A 1 87 ? 12.584 3.216 -23.494 1.00 95.00 87 THR A N 1
ATOM 694 C CA . THR A 1 87 ? 13.676 4.193 -23.560 1.00 95.00 87 THR A CA 1
ATOM 695 C C . THR A 1 87 ? 14.956 3.624 -22.943 1.00 95.00 87 THR A C 1
ATOM 697 O O . THR A 1 87 ? 16.036 3.779 -23.511 1.00 95.00 87 THR A O 1
ATOM 700 N N . LEU A 1 88 ? 14.847 2.930 -21.807 1.00 94.56 88 LEU A N 1
ATOM 701 C CA . LEU A 1 88 ? 15.978 2.261 -21.164 1.00 94.56 88 LEU A CA 1
ATOM 702 C C . LEU A 1 88 ? 16.529 1.112 -22.020 1.00 94.56 88 LEU A C 1
ATOM 704 O O . LEU A 1 88 ? 17.747 0.981 -22.131 1.00 94.56 88 LEU A O 1
ATOM 708 N N . GLU A 1 89 ? 15.663 0.335 -22.674 1.00 94.44 89 GLU A N 1
ATOM 709 C CA . GLU A 1 89 ? 16.056 -0.707 -23.633 1.00 94.44 89 GLU A CA 1
ATOM 710 C C . GLU A 1 89 ? 16.860 -0.112 -24.798 1.00 94.44 89 GLU A C 1
ATOM 712 O O . GLU A 1 89 ? 17.987 -0.539 -25.042 1.00 94.44 89 GLU A O 1
ATOM 717 N N . GLN A 1 90 ? 16.372 0.963 -25.422 1.00 93.94 90 GLN A N 1
ATOM 718 C CA . GLN A 1 90 ? 17.089 1.668 -26.495 1.00 93.94 90 GLN A CA 1
ATOM 719 C C . GLN A 1 90 ? 18.430 2.261 -26.042 1.00 93.94 90 GLN A C 1
ATOM 721 O O . GLN A 1 90 ? 19.375 2.378 -26.823 1.00 93.94 90 GLN A O 1
ATOM 726 N N . ILE A 1 91 ? 18.529 2.727 -24.794 1.00 93.25 91 ILE A N 1
ATOM 727 C CA . ILE A 1 91 ? 19.801 3.208 -24.235 1.00 93.25 91 ILE A CA 1
ATOM 728 C C . ILE A 1 91 ? 20.771 2.034 -24.060 1.00 93.25 91 ILE A C 1
ATOM 730 O O . ILE A 1 91 ? 21.948 2.161 -24.405 1.00 93.25 91 ILE A O 1
ATOM 734 N N . ALA A 1 92 ? 20.287 0.893 -23.568 1.00 91.88 92 ALA A N 1
ATOM 735 C CA . ALA A 1 92 ? 21.092 -0.308 -23.390 1.00 91.88 92 ALA A CA 1
ATOM 736 C C . ALA A 1 92 ? 21.571 -0.890 -24.732 1.00 91.88 92 ALA A C 1
ATOM 738 O O . ALA A 1 92 ? 22.734 -1.277 -24.840 1.00 91.88 92 ALA A O 1
ATOM 739 N N . GLU A 1 93 ? 20.720 -0.909 -25.759 1.00 91.06 93 GLU A N 1
ATOM 740 C CA . GLU A 1 93 ? 21.071 -1.313 -27.128 1.00 91.06 93 GLU A CA 1
ATOM 741 C C . GLU A 1 93 ? 22.162 -0.412 -27.709 1.00 91.06 93 GLU A C 1
ATOM 743 O O . GLU A 1 93 ? 23.236 -0.900 -28.063 1.00 91.06 93 GLU A O 1
ATOM 748 N N . ARG A 1 94 ? 21.977 0.914 -27.659 1.00 85.75 94 ARG A N 1
ATOM 749 C CA . ARG A 1 94 ? 22.999 1.881 -28.100 1.00 85.75 94 ARG A CA 1
ATOM 750 C C . ARG A 1 94 ? 24.320 1.735 -27.344 1.00 85.75 94 ARG A C 1
ATOM 752 O O . ARG A 1 94 ? 25.394 1.939 -27.909 1.00 85.75 94 ARG A O 1
ATOM 759 N N . ALA A 1 95 ? 24.278 1.398 -26.057 1.00 87.12 95 ALA A N 1
ATOM 760 C CA . ALA A 1 95 ? 25.483 1.159 -25.268 1.00 87.12 95 ALA A CA 1
ATOM 761 C C . ALA A 1 95 ? 26.215 -0.131 -25.681 1.00 87.12 95 ALA A C 1
ATOM 763 O O . ALA A 1 95 ? 27.446 -0.164 -25.634 1.00 87.12 95 ALA A O 1
ATOM 764 N N . LYS A 1 96 ? 25.487 -1.175 -26.099 1.00 83.19 96 LYS A N 1
ATOM 765 C CA . LYS A 1 96 ? 26.065 -2.410 -26.655 1.00 83.19 96 LYS A CA 1
ATOM 766 C C . LYS A 1 96 ? 26.678 -2.161 -28.032 1.00 83.19 96 LYS A C 1
ATOM 768 O O . LYS A 1 96 ? 27.818 -2.553 -28.252 1.00 83.19 96 LYS A O 1
ATOM 773 N N . GLU A 1 97 ? 25.983 -1.435 -28.906 1.00 78.38 97 GLU A N 1
ATOM 774 C CA . GLU A 1 97 ? 26.477 -1.057 -30.240 1.00 78.38 97 GLU A CA 1
ATOM 775 C C . GLU A 1 97 ? 27.767 -0.230 -30.175 1.00 78.38 97 GLU A C 1
ATOM 777 O O . GLU A 1 97 ? 28.678 -0.431 -30.971 1.00 78.38 97 GLU A O 1
ATOM 782 N N . LYS A 1 98 ? 27.899 0.661 -29.183 1.00 71.06 98 LYS A N 1
ATOM 783 C CA . LYS A 1 98 ? 29.143 1.415 -28.949 1.00 71.06 98 LYS A CA 1
ATOM 784 C C . LYS A 1 98 ? 30.323 0.546 -28.501 1.00 71.06 98 LYS A C 1
ATOM 786 O O . LYS A 1 98 ? 31.463 0.959 -28.698 1.00 71.06 98 LYS A O 1
ATOM 791 N N . LYS A 1 99 ? 30.062 -0.592 -27.847 1.00 67.12 99 LYS A N 1
ATOM 792 C CA . LYS A 1 99 ? 31.084 -1.528 -27.343 1.00 67.12 99 LYS A CA 1
ATOM 793 C C . LYS A 1 99 ? 31.427 -2.634 -28.341 1.00 67.12 99 LYS A C 1
ATOM 795 O O . LYS A 1 99 ? 32.478 -3.251 -28.199 1.00 67.12 99 LYS A O 1
ATOM 800 N N . ALA A 1 100 ? 30.557 -2.900 -29.312 1.00 65.06 100 ALA A N 1
ATOM 801 C CA . ALA A 1 100 ? 30.867 -3.798 -30.411 1.00 65.06 100 ALA A CA 1
ATOM 802 C C . ALA A 1 100 ? 31.991 -3.191 -31.274 1.00 65.06 100 ALA A C 1
ATOM 804 O O . ALA A 1 100 ? 32.019 -1.969 -31.467 1.00 65.06 100 ALA A O 1
ATOM 805 N N . PRO A 1 101 ? 32.930 -4.005 -31.792 1.00 60.12 101 PRO A N 1
ATOM 806 C CA . PRO A 1 101 ? 33.888 -3.526 -32.775 1.00 60.12 101 PRO A CA 1
ATOM 807 C C . PRO A 1 101 ? 33.089 -2.988 -33.961 1.00 60.12 101 PRO A C 1
ATOM 809 O O . PRO A 1 101 ? 32.298 -3.712 -34.561 1.00 60.12 101 PRO A O 1
ATOM 812 N N . LYS A 1 102 ? 33.240 -1.691 -34.246 1.00 62.22 102 LYS A N 1
ATOM 813 C CA . LYS A 1 102 ? 32.582 -1.039 -35.378 1.00 62.22 102 LYS A CA 1
ATOM 814 C C . LYS A 1 102 ? 33.087 -1.696 -36.662 1.00 62.22 102 LYS A C 1
ATOM 816 O O . LYS A 1 102 ? 34.091 -1.258 -37.223 1.00 62.22 102 LYS A O 1
ATOM 821 N N . GLU A 1 103 ? 32.388 -2.715 -37.155 1.00 61.34 103 GLU A N 1
ATOM 822 C CA . GLU A 1 103 ? 32.342 -2.929 -38.597 1.00 61.34 103 GLU A CA 1
ATOM 823 C C . GLU A 1 103 ? 31.940 -1.583 -39.191 1.00 61.34 103 GLU A C 1
ATOM 825 O O . GLU A 1 103 ? 31.029 -0.933 -38.679 1.00 61.34 103 GLU A O 1
ATOM 830 N N . LYS A 1 104 ? 32.727 -1.093 -40.148 1.00 62.09 104 LYS A N 1
ATOM 831 C CA . LYS A 1 104 ? 32.651 0.268 -40.681 1.00 62.09 104 LYS A CA 1
ATOM 832 C C . LYS A 1 104 ? 31.243 0.514 -41.227 1.00 62.09 104 LYS A C 1
ATOM 834 O O . LYS A 1 104 ? 30.973 0.238 -42.391 1.00 62.09 104 LYS A O 1
ATOM 839 N N . VAL A 1 105 ? 30.342 0.992 -40.369 1.00 62.09 105 VAL A N 1
ATOM 840 C CA . VAL A 1 105 ? 28.989 1.380 -40.753 1.00 62.09 105 VAL A CA 1
ATOM 841 C C . VAL A 1 105 ? 29.173 2.474 -41.787 1.00 62.09 105 VAL A C 1
ATOM 843 O O . VAL A 1 105 ? 29.805 3.493 -41.497 1.00 62.09 105 VAL A O 1
ATOM 846 N N . ALA A 1 106 ? 28.703 2.215 -43.007 1.00 66.56 106 ALA A N 1
ATOM 847 C CA . ALA A 1 106 ? 28.793 3.181 -44.084 1.00 66.56 106 ALA A CA 1
ATOM 848 C C . ALA A 1 106 ? 28.176 4.504 -43.596 1.00 66.56 106 ALA A C 1
ATOM 850 O O . ALA A 1 106 ? 27.096 4.478 -42.993 1.00 66.56 106 ALA A O 1
ATOM 851 N N . PRO A 1 107 ? 28.866 5.641 -43.776 1.00 70.81 107 PRO A N 1
ATOM 852 C CA . PRO A 1 107 ? 28.356 6.925 -43.324 1.00 70.81 107 PRO A CA 1
ATOM 853 C C . PRO A 1 107 ? 26.972 7.168 -43.937 1.00 70.81 107 PRO A C 1
ATOM 855 O O . PRO A 1 107 ? 26.763 6.920 -45.124 1.00 70.81 107 PRO A O 1
ATOM 858 N N . LEU A 1 108 ? 26.029 7.639 -43.108 1.00 73.69 108 LEU A N 1
ATOM 859 C CA . LEU A 1 108 ? 24.647 7.964 -43.509 1.00 73.69 108 LEU A CA 1
ATOM 860 C C . LEU A 1 108 ? 24.603 8.899 -44.724 1.00 73.69 108 LEU A C 1
ATOM 862 O O . LEU A 1 108 ? 23.660 8.846 -45.506 1.00 73.69 108 LEU A O 1
ATOM 866 N N . PHE A 1 109 ? 25.653 9.704 -44.875 1.00 75.81 109 PHE A N 1
ATOM 867 C CA . PHE A 1 109 ? 25.943 10.504 -46.049 1.00 75.81 109 PHE A CA 1
ATOM 868 C C . PHE A 1 109 ? 27.351 10.140 -46.517 1.00 75.81 109 PHE A C 1
ATOM 870 O O . PHE A 1 109 ? 28.325 10.573 -45.900 1.00 75.81 109 PHE A O 1
ATOM 877 N N . PRO A 1 110 ? 27.493 9.288 -47.542 1.00 75.44 110 PRO A N 1
ATOM 878 C CA . PRO A 1 110 ? 28.776 9.093 -48.195 1.00 75.44 110 PRO A CA 1
ATOM 879 C C . PRO A 1 110 ? 29.279 10.438 -48.721 1.00 75.44 110 PRO A C 1
ATOM 881 O O . PRO A 1 110 ? 28.523 11.148 -49.378 1.00 75.44 110 PRO A O 1
ATOM 884 N N . ASP A 1 111 ? 30.545 10.779 -48.473 1.00 70.94 111 ASP A N 1
ATOM 885 C CA . ASP A 1 111 ? 31.132 12.048 -48.940 1.00 70.94 111 ASP A CA 1
ATOM 886 C C . ASP A 1 111 ? 31.018 12.208 -50.466 1.00 70.94 111 ASP A C 1
ATOM 888 O O . ASP A 1 111 ? 30.899 13.318 -50.978 1.00 70.94 111 ASP A O 1
ATOM 892 N N . ASP A 1 112 ? 30.965 11.087 -51.195 1.00 73.31 112 ASP A N 1
ATOM 893 C CA . ASP A 1 112 ? 30.680 11.042 -52.630 1.00 73.31 112 ASP A CA 1
ATOM 894 C C . ASP A 1 112 ? 29.331 11.680 -53.015 1.00 73.31 112 ASP A C 1
ATOM 896 O O . ASP A 1 112 ? 29.239 12.237 -54.102 1.00 73.31 112 ASP A O 1
ATOM 900 N N . ASP A 1 113 ? 28.308 11.609 -52.158 1.00 73.19 113 ASP A N 1
ATOM 901 C CA . ASP A 1 113 ? 26.961 12.164 -52.392 1.00 73.19 113 ASP A CA 1
ATOM 902 C C . ASP A 1 113 ? 26.909 13.676 -52.082 1.00 73.19 113 ASP A C 1
ATOM 904 O O . ASP A 1 113 ? 26.099 14.411 -52.639 1.00 73.19 113 ASP A O 1
ATOM 908 N N . ILE A 1 114 ? 27.808 14.157 -51.211 1.00 73.12 114 ILE A N 1
ATOM 909 C CA . ILE A 1 114 ? 27.930 15.576 -50.834 1.00 73.12 114 ILE A CA 1
ATOM 910 C C . ILE A 1 114 ? 28.813 16.332 -51.836 1.00 73.12 114 ILE A C 1
ATOM 912 O O . ILE A 1 114 ? 28.520 17.471 -52.195 1.00 73.12 114 ILE A O 1
ATOM 916 N N . LEU A 1 115 ? 29.901 15.705 -52.292 1.00 77.44 115 LEU A N 1
ATOM 917 C CA . LEU A 1 115 ? 30.889 16.326 -53.178 1.00 77.44 115 LEU A CA 1
ATOM 918 C C . LEU A 1 115 ? 30.521 16.223 -54.666 1.00 77.44 115 LEU A C 1
ATOM 920 O O . LEU A 1 115 ? 31.101 16.944 -55.478 1.00 77.44 115 LEU A O 1
ATOM 924 N N . LYS A 1 116 ? 29.582 15.343 -55.045 1.00 71.88 116 LYS A N 1
ATOM 925 C CA . LYS A 1 116 ? 29.141 15.156 -56.439 1.00 71.88 116 LYS A CA 1
ATOM 926 C C . LYS A 1 116 ? 27.623 15.352 -56.553 1.00 71.88 116 LYS A C 1
ATOM 928 O O . LYS A 1 116 ? 26.886 14.369 -56.547 1.00 71.88 116 LYS A O 1
ATOM 933 N N . PRO A 1 117 ? 27.141 16.598 -56.712 1.00 62.78 117 PRO A N 1
ATOM 934 C CA . PRO A 1 117 ? 25.708 16.883 -56.848 1.00 62.78 117 PRO A CA 1
ATOM 935 C C . PRO A 1 117 ? 25.070 16.292 -58.123 1.00 62.78 117 PRO A C 1
ATOM 937 O O . PRO A 1 117 ? 23.848 16.189 -58.196 1.00 62.78 117 PRO A O 1
ATOM 940 N N . ASP A 1 118 ? 25.873 15.848 -59.099 1.00 64.81 118 ASP A N 1
ATOM 941 C CA . ASP A 1 118 ? 25.416 15.302 -60.381 1.00 64.81 118 ASP A CA 1
ATOM 942 C C . ASP A 1 118 ? 25.831 13.835 -60.584 1.00 64.81 118 ASP A C 1
ATOM 944 O O . ASP A 1 118 ? 26.712 13.533 -61.386 1.00 64.81 118 ASP A O 1
ATOM 948 N N . ALA A 1 119 ? 25.193 12.886 -59.892 1.00 58.53 119 ALA A N 1
ATOM 949 C CA . ALA A 1 119 ? 24.998 11.535 -60.439 1.00 58.53 119 ALA A CA 1
ATOM 950 C C . ALA A 1 119 ? 24.034 10.693 -59.587 1.00 58.53 119 ALA A C 1
ATOM 952 O O . ALA A 1 119 ? 24.447 10.110 -58.582 1.00 58.53 119 ALA A O 1
ATOM 953 N N . PRO A 1 120 ? 22.785 10.448 -60.027 1.00 56.94 120 PRO A N 1
ATOM 954 C CA . PRO A 1 120 ? 22.052 9.308 -59.507 1.00 56.94 120 PRO A CA 1
ATOM 955 C C . PRO A 1 120 ? 22.772 8.037 -59.980 1.00 56.94 120 PRO A C 1
ATOM 957 O O . PRO A 1 120 ? 22.730 7.692 -61.166 1.00 56.94 120 PRO A O 1
ATOM 960 N N . LYS A 1 121 ? 23.415 7.297 -59.066 1.00 61.28 121 LYS A N 1
ATOM 961 C CA . LYS A 1 121 ? 23.845 5.913 -59.327 1.00 61.28 121 LYS A CA 1
ATOM 962 C C . LYS A 1 121 ? 22.595 5.079 -59.619 1.00 61.28 121 LYS A C 1
ATOM 964 O O . LYS A 1 121 ? 21.981 4.494 -58.727 1.00 61.28 121 LYS A O 1
ATOM 969 N N . LYS A 1 122 ? 22.212 5.005 -60.896 1.00 58.94 122 LYS A N 1
ATOM 970 C CA . LYS A 1 122 ? 21.248 4.030 -61.408 1.00 58.94 122 LYS A CA 1
ATOM 971 C C . LYS A 1 122 ? 21.853 2.644 -61.208 1.00 58.94 122 LYS A C 1
ATOM 973 O O . LYS A 1 122 ? 22.519 2.107 -62.090 1.00 58.94 122 LYS A O 1
ATOM 978 N N . THR A 1 123 ? 21.615 2.040 -60.048 1.00 57.09 123 THR A N 1
ATOM 979 C CA . THR A 1 123 ? 21.703 0.588 -59.938 1.00 57.09 123 THR A CA 1
ATOM 980 C C . THR A 1 123 ? 20.645 0.035 -60.885 1.00 57.09 123 THR A C 1
ATOM 982 O O . THR A 1 123 ? 19.443 0.195 -60.669 1.00 57.09 123 THR A O 1
ATOM 985 N N . LYS A 1 124 ? 21.087 -0.553 -62.000 1.00 54.50 124 LYS A N 1
ATOM 986 C CA . LYS A 1 124 ? 20.223 -1.321 -62.896 1.00 54.50 124 LYS A CA 1
ATOM 987 C C . LYS A 1 124 ? 19.714 -2.533 -62.113 1.00 54.50 124 LYS A C 1
ATOM 989 O O . LYS A 1 124 ? 20.286 -3.614 -62.194 1.00 54.50 124 LYS A O 1
ATOM 994 N N . LYS A 1 125 ? 18.651 -2.364 -61.325 1.00 54.12 125 LYS A N 1
ATOM 995 C CA . LYS A 1 125 ? 17.835 -3.497 -60.893 1.00 54.12 125 LYS A CA 1
ATOM 996 C C . LYS A 1 125 ? 17.119 -3.995 -62.140 1.00 54.12 125 LYS A C 1
ATOM 998 O O . LYS A 1 125 ? 16.308 -3.274 -62.718 1.00 54.12 125 LYS A O 1
ATOM 1003 N N . ALA A 1 126 ? 17.477 -5.197 -62.580 1.00 55.88 126 ALA A N 1
ATOM 1004 C CA . ALA A 1 126 ? 16.738 -5.906 -63.612 1.00 55.88 126 ALA A CA 1
ATOM 1005 C C . ALA A 1 126 ? 15.245 -5.944 -63.225 1.00 55.88 126 ALA A C 1
ATOM 1007 O O . ALA A 1 126 ? 14.933 -6.154 -62.046 1.00 55.88 126 ALA A O 1
ATOM 1008 N N . PRO A 1 127 ? 14.317 -5.715 -64.167 1.00 52.78 127 PRO A N 1
ATOM 1009 C CA . PRO A 1 127 ? 12.900 -5.788 -63.860 1.00 52.78 127 PRO A CA 1
ATOM 1010 C C . PRO A 1 127 ? 12.555 -7.228 -63.444 1.00 52.78 127 PRO A C 1
ATOM 1012 O O . PRO A 1 127 ? 12.932 -8.170 -64.149 1.00 52.78 127 PRO A O 1
ATOM 1015 N N . PRO A 1 128 ? 11.845 -7.448 -62.323 1.00 53.50 128 PRO A N 1
ATOM 1016 C CA . PRO A 1 128 ? 11.300 -8.765 -62.038 1.00 53.50 128 PRO A CA 1
ATOM 1017 C C . PRO A 1 128 ? 10.296 -9.116 -63.142 1.00 53.50 128 PRO A C 1
ATOM 1019 O O . PRO A 1 128 ? 9.395 -8.328 -63.437 1.00 53.50 128 PRO A O 1
ATOM 1022 N N . LYS A 1 129 ? 10.453 -10.293 -63.762 1.00 47.84 129 LYS A N 1
ATOM 1023 C CA . LYS A 1 129 ? 9.470 -10.856 -64.699 1.00 47.84 129 LYS A CA 1
ATOM 1024 C C . LYS A 1 129 ? 8.094 -10.858 -64.026 1.00 47.84 129 LYS A C 1
ATOM 1026 O O . LYS A 1 129 ? 7.858 -11.618 -63.087 1.00 47.84 12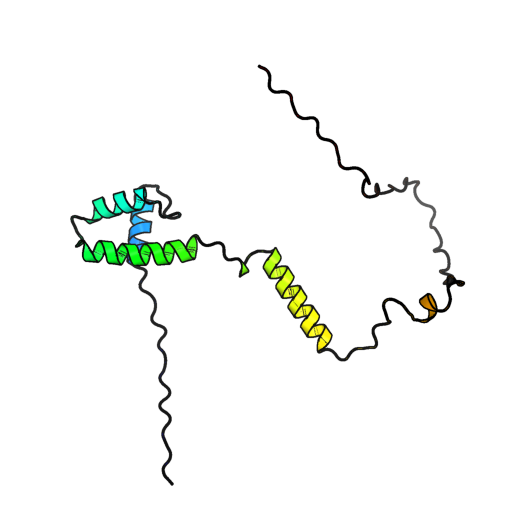9 LYS A O 1
ATOM 1031 N N . ALA A 1 130 ? 7.196 -10.002 -64.504 1.00 46.12 130 ALA A N 1
ATOM 1032 C CA . ALA A 1 130 ? 5.806 -9.992 -64.084 1.00 46.12 130 ALA A CA 1
ATOM 1033 C C . ALA A 1 130 ? 5.136 -11.294 -64.549 1.00 46.12 130 ALA A C 1
ATOM 1035 O O . ALA A 1 130 ? 5.097 -11.587 -65.742 1.00 46.12 130 ALA A O 1
ATOM 1036 N N . L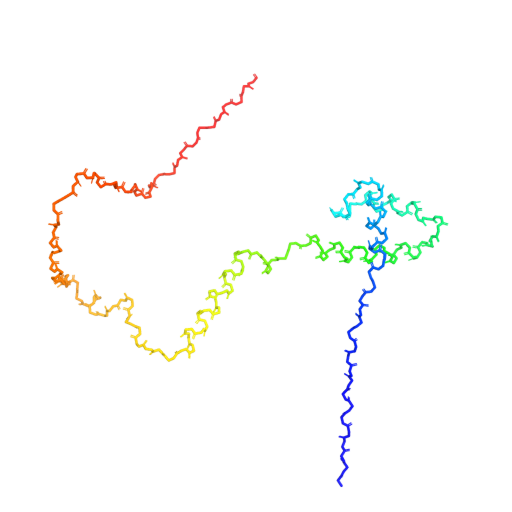YS A 1 131 ? 4.611 -12.081 -63.605 1.00 52.12 131 LYS A N 1
ATOM 1037 C CA . LYS A 1 131 ? 3.614 -13.112 -63.914 1.00 52.12 131 LYS A CA 1
ATOM 1038 C C . LYS A 1 131 ? 2.275 -12.407 -64.182 1.00 52.12 131 LYS A C 1
ATOM 1040 O O . LYS A 1 131 ? 1.934 -11.495 -63.425 1.00 52.12 131 LYS A O 1
ATOM 1045 N N . PRO A 1 132 ? 1.512 -12.789 -65.218 1.00 42.16 132 PRO A N 1
ATOM 1046 C CA . PRO A 1 132 ? 0.240 -12.150 -65.514 1.00 42.16 132 PRO A CA 1
ATOM 1047 C C . PRO A 1 132 ? -0.796 -12.655 -64.507 1.00 42.16 132 PRO A C 1
ATOM 1049 O O . PRO A 1 132 ? -1.087 -13.847 -64.444 1.00 42.16 132 PRO A O 1
ATOM 1052 N N . GLY A 1 133 ? -1.328 -11.766 -63.671 1.00 42.69 133 GLY A N 1
ATOM 1053 C CA . GLY A 1 133 ? -2.334 -12.162 -62.694 1.00 42.69 133 GLY A CA 1
ATOM 1054 C C . GLY A 1 133 ? -2.872 -11.007 -61.862 1.00 42.69 133 GLY A C 1
ATOM 1055 O O . GLY A 1 133 ? -2.213 -10.544 -60.941 1.00 42.69 133 GLY A O 1
ATOM 1056 N N . LYS A 1 134 ? -4.122 -10.640 -62.164 1.00 43.09 134 LYS A N 1
ATOM 1057 C CA . LYS A 1 134 ? -5.058 -9.793 -61.404 1.00 43.09 134 LYS A CA 1
ATOM 1058 C C . LYS A 1 134 ? -4.757 -8.291 -61.334 1.00 43.09 134 LYS A C 1
ATOM 1060 O O . LYS A 1 134 ? -3.932 -7.798 -60.574 1.00 43.09 134 LYS A O 1
ATOM 1065 N N . THR A 1 135 ? -5.597 -7.559 -62.060 1.00 48.72 135 THR A N 1
ATOM 1066 C CA . THR A 1 135 ? -5.979 -6.160 -61.852 1.00 48.72 135 THR A CA 1
ATOM 1067 C C . THR A 1 135 ? -6.389 -5.905 -60.396 1.00 48.72 135 THR A C 1
ATOM 1069 O O . THR A 1 135 ? -7.556 -6.022 -60.026 1.00 48.72 135 THR A O 1
ATOM 1072 N N . GLY A 1 136 ? -5.424 -5.546 -59.555 1.00 47.16 136 GLY A N 1
ATOM 1073 C CA . GLY A 1 136 ? -5.656 -4.963 -58.239 1.00 47.16 136 GLY A CA 1
ATOM 1074 C C . GLY A 1 136 ? -5.210 -3.510 -58.266 1.00 47.16 136 GLY A C 1
ATOM 1075 O O . GLY A 1 136 ? -4.015 -3.236 -58.339 1.00 47.16 136 GLY A O 1
ATOM 1076 N N . LYS A 1 137 ? -6.160 -2.568 -58.233 1.00 55.53 137 LYS A N 1
ATOM 1077 C CA . LYS A 1 137 ? -5.867 -1.135 -58.088 1.00 55.53 137 LYS A CA 1
ATOM 1078 C C . LYS A 1 137 ? -4.938 -0.946 -56.884 1.00 55.53 137 LYS A C 1
ATOM 1080 O O . LYS A 1 137 ? -5.298 -1.290 -55.759 1.00 55.53 137 LYS A O 1
ATOM 1085 N N . ARG A 1 138 ? -3.737 -0.421 -57.129 1.00 50.50 138 ARG A N 1
ATOM 1086 C CA . ARG A 1 138 ? -2.750 -0.074 -56.101 1.00 50.50 138 ARG A CA 1
ATOM 1087 C C . ARG A 1 138 ? -3.420 0.920 -55.146 1.00 50.50 138 ARG A C 1
ATOM 1089 O O . ARG A 1 138 ? -3.722 2.038 -55.555 1.00 50.50 138 ARG A O 1
ATOM 1096 N N . LYS A 1 139 ? -3.714 0.523 -53.903 1.00 59.78 139 LYS A N 1
ATOM 1097 C CA . LYS A 1 139 ? -4.188 1.475 -52.890 1.00 59.78 139 LYS A CA 1
ATOM 1098 C C . LYS A 1 139 ? -3.019 2.394 -52.551 1.00 59.78 139 LYS A C 1
ATOM 1100 O O . LYS A 1 139 ? -2.111 2.001 -51.825 1.00 59.78 139 LYS A O 1
ATOM 1105 N N . VAL A 1 140 ? -3.024 3.589 -53.132 1.00 56.38 140 VAL A N 1
ATOM 1106 C CA . VAL A 1 140 ? -2.176 4.697 -52.697 1.00 56.38 140 VAL A CA 1
ATOM 1107 C C . VAL A 1 140 ? -2.585 4.992 -51.255 1.00 56.38 140 VAL A C 1
ATOM 1109 O O . VAL A 1 140 ? -3.724 5.380 -51.000 1.00 56.38 140 VAL A O 1
ATOM 1112 N N . LEU A 1 141 ? -1.698 4.710 -50.302 1.00 64.44 141 LEU A N 1
ATOM 1113 C CA . LEU A 1 141 ? -1.880 5.152 -48.923 1.00 64.44 141 LEU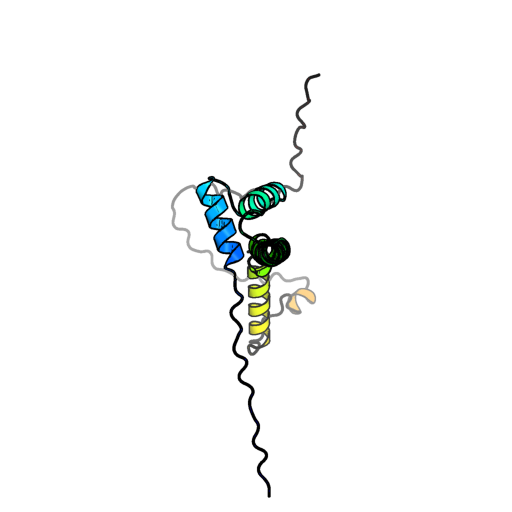 A CA 1
ATOM 1114 C C . LEU A 1 141 ? -1.927 6.689 -48.949 1.00 64.44 141 LEU A C 1
ATOM 1116 O O . LEU A 1 141 ? -1.028 7.286 -49.546 1.00 64.44 141 LEU A O 1
ATOM 1120 N N . PRO A 1 142 ? -2.950 7.343 -48.369 1.00 61.66 142 PRO A N 1
ATOM 1121 C CA . PRO A 1 142 ? -2.989 8.797 -48.331 1.00 61.66 142 PRO A CA 1
ATOM 1122 C C . PRO A 1 142 ? -1.765 9.286 -47.556 1.00 61.66 142 PRO A C 1
ATOM 1124 O O . PRO A 1 142 ? -1.527 8.835 -46.434 1.00 61.66 142 PRO A O 1
ATOM 1127 N N . GLY A 1 143 ? -0.978 10.179 -48.160 1.00 70.62 143 GLY A N 1
ATOM 1128 C CA . GLY A 1 143 ? 0.089 10.878 -47.449 1.00 70.62 143 GLY A CA 1
ATOM 1129 C C . GLY A 1 143 ? -0.465 11.602 -46.219 1.00 70.62 143 GLY A C 1
ATOM 1130 O O . GLY A 1 143 ? -1.656 11.919 -46.158 1.00 70.62 143 GLY A O 1
ATOM 1131 N N . LEU A 1 144 ? 0.396 11.844 -45.225 1.00 69.88 144 LEU A N 1
ATOM 1132 C CA . LEU A 1 144 ? 0.042 12.644 -44.053 1.00 69.88 144 LEU A CA 1
ATOM 1133 C C . LEU A 1 144 ? -0.569 13.976 -44.513 1.00 69.88 144 LEU A C 1
ATOM 1135 O O . LEU A 1 144 ? 0.067 14.741 -45.234 1.00 69.88 144 LEU A O 1
ATOM 1139 N N . SER A 1 145 ? -1.820 14.222 -44.118 1.00 63.56 145 SER A N 1
ATOM 1140 C CA . SER A 1 145 ? -2.533 15.466 -44.415 1.00 63.56 145 SER A CA 1
ATOM 1141 C C . SER A 1 145 ? -1.741 16.652 -43.871 1.00 63.56 145 SER A C 1
ATOM 1143 O O . SER A 1 145 ? -1.478 16.720 -42.672 1.00 63.56 145 SER A O 1
ATOM 1145 N N . THR A 1 146 ? -1.398 17.598 -44.742 1.00 74.00 146 THR A N 1
ATOM 1146 C CA . THR A 1 146 ? -0.700 18.847 -44.397 1.00 74.00 146 THR A CA 1
ATOM 1147 C C . THR A 1 146 ? -1.571 19.823 -43.604 1.00 74.00 146 THR A C 1
ATOM 1149 O O . THR A 1 146 ? -1.048 20.756 -43.003 1.00 74.00 146 THR A O 1
ATOM 1152 N N . SER A 1 147 ? -2.887 19.602 -43.551 1.00 69.75 147 SER A N 1
ATOM 1153 C CA . SER A 1 147 ? -3.826 20.409 -42.769 1.00 69.75 147 SER A CA 1
ATOM 1154 C C . SER A 1 147 ? -4.451 19.607 -41.618 1.00 69.75 147 SER A C 1
ATOM 1156 O O . SER A 1 147 ? -4.903 18.474 -41.844 1.00 69.75 147 SER A O 1
ATOM 1158 N N . PRO A 1 148 ? -4.539 20.169 -40.396 1.00 77.81 148 PRO A N 1
ATOM 1159 C CA . PRO A 1 148 ? -5.228 19.530 -39.280 1.00 77.81 148 PRO A CA 1
ATOM 1160 C C . PRO A 1 148 ? -6.738 19.438 -39.546 1.00 77.81 148 PRO A C 1
ATOM 1162 O O . PRO A 1 148 ? -7.339 20.346 -40.121 1.00 77.81 148 PRO A O 1
ATOM 1165 N N . LYS A 1 149 ? -7.379 18.348 -39.101 1.00 72.44 149 LYS A N 1
ATOM 1166 C CA . LYS A 1 149 ? -8.843 18.207 -39.165 1.00 72.44 149 LYS A CA 1
ATOM 1167 C C . LYS A 1 149 ? -9.497 19.265 -38.275 1.00 72.44 149 LYS A C 1
ATOM 1169 O O . LYS A 1 149 ? -9.428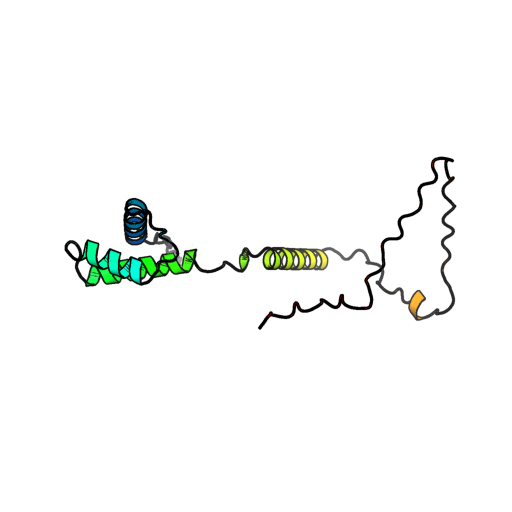 19.173 -37.052 1.00 72.44 149 LYS A O 1
ATOM 1174 N N . LEU A 1 150 ? -10.155 20.244 -38.890 1.00 76.44 150 LEU A N 1
ATOM 1175 C CA . LEU A 1 150 ? -10.974 21.216 -38.174 1.00 76.44 150 LEU A CA 1
ATOM 1176 C C . LEU A 1 150 ? -12.224 20.514 -37.636 1.00 76.44 150 LEU A C 1
ATOM 1178 O O . LEU A 1 150 ? -13.040 19.992 -38.394 1.00 76.44 150 LEU A O 1
ATOM 1182 N N . VAL A 1 151 ? -12.356 20.472 -36.311 1.00 75.88 151 VAL A N 1
ATOM 1183 C CA . VAL A 1 151 ? -13.521 19.893 -35.636 1.00 75.88 151 VAL A CA 1
ATOM 1184 C C . VAL A 1 151 ? -14.556 20.991 -35.410 1.00 75.88 151 VAL A C 1
ATOM 1186 O O . VAL A 1 151 ? -14.260 22.027 -34.814 1.00 75.88 151 VAL A O 1
ATOM 1189 N N . SER A 1 152 ? -15.786 20.755 -35.864 1.00 72.50 152 SER A N 1
ATOM 1190 C CA . SER A 1 152 ? -16.936 21.609 -35.561 1.00 72.50 152 SER A CA 1
ATOM 1191 C C . SER A 1 152 ? -17.252 21.559 -34.061 1.00 72.50 152 SER A C 1
ATOM 1193 O O . SER A 1 152 ? -17.527 20.492 -33.507 1.00 72.50 152 SER A O 1
ATOM 1195 N N . LYS A 1 153 ? -17.215 22.714 -33.385 1.00 73.25 153 LYS A N 1
ATOM 1196 C CA . LYS A 1 153 ? -17.681 22.834 -31.997 1.00 73.25 153 LYS A CA 1
ATOM 1197 C C . LYS A 1 153 ? -19.210 22.815 -31.992 1.00 73.25 153 LYS A C 1
ATOM 1199 O O . LYS A 1 153 ? -19.850 23.700 -32.557 1.00 73.25 153 LYS A O 1
ATOM 1204 N N . ARG A 1 154 ? -19.799 21.811 -31.336 1.00 73.00 154 ARG A N 1
ATOM 1205 C CA . ARG A 1 154 ? -21.251 21.710 -31.127 1.00 73.00 154 ARG A CA 1
ATOM 1206 C C . ARG A 1 154 ? -21.724 22.951 -30.357 1.00 73.00 154 ARG A C 1
ATOM 1208 O O . ARG A 1 154 ? -21.234 23.210 -29.260 1.00 73.00 154 ARG A O 1
ATOM 1215 N N . LYS A 1 155 ? -22.654 23.725 -30.928 1.00 72.25 155 LYS A N 1
ATOM 1216 C CA . LYS A 1 155 ? -23.268 24.857 -30.221 1.00 72.25 155 LYS A CA 1
ATOM 1217 C C . LYS A 1 155 ? -24.122 24.317 -29.073 1.00 72.25 155 LYS A C 1
ATOM 1219 O O . LYS A 1 155 ? -25.007 23.494 -29.302 1.00 72.25 155 LYS A O 1
ATOM 1224 N N . LEU A 1 156 ? -23.832 24.763 -27.852 1.00 66.50 156 LEU A N 1
ATOM 1225 C CA . LEU A 1 156 ? -24.711 24.572 -26.701 1.00 66.50 156 LEU A CA 1
ATOM 1226 C C . LEU A 1 156 ? -26.019 25.319 -26.985 1.00 66.50 156 LEU A C 1
ATOM 1228 O O . LEU A 1 156 ? -25.987 26.498 -27.343 1.00 66.50 156 LEU A O 1
ATOM 1232 N N . LYS A 1 157 ? -27.153 24.617 -26.890 1.00 64.06 157 LYS A N 1
ATOM 1233 C CA . LYS A 1 157 ? -28.464 25.271 -26.913 1.00 64.06 157 LYS A CA 1
ATOM 1234 C C . LYS A 1 157 ? -28.598 26.095 -25.628 1.00 64.06 157 LYS A C 1
ATOM 1236 O O . LYS A 1 157 ? -28.239 25.595 -24.564 1.00 64.06 157 LYS A O 1
ATOM 1241 N N . LYS A 1 158 ? -29.031 27.348 -25.779 1.00 57.16 158 LYS A N 1
ATOM 1242 C CA . LYS A 1 158 ? -29.514 28.178 -24.671 1.00 57.16 158 LYS A CA 1
ATOM 1243 C C . LYS A 1 158 ? -30.810 27.599 -24.126 1.00 57.16 158 LYS A C 1
ATOM 1245 O O . LYS A 1 158 ? -31.572 27.053 -24.957 1.00 57.16 158 LYS A O 1
#